Protein AF-A0A7V6D1Z6-F1 (afdb_monomer_lite)

Sequence (85 aa):
MAAEFSRRELIEAVFASAAIRSSGQAPSTTKSQLGIPGPFRGKVVAVEHPGSIIGGKYQQQAVREMMRRGMMELTGAPSWEEAWR

Structure (mmCIF, N/CA/C/O backbone):
data_AF-A0A7V6D1Z6-F1
#
_entry.id   AF-A0A7V6D1Z6-F1
#
loop_
_atom_site.group_PDB
_atom_site.id
_atom_site.type_symbol
_atom_site.label_atom_id
_atom_site.label_alt_id
_atom_site.label_comp_id
_atom_site.label_asym_id
_atom_site.label_entity_id
_atom_site.label_seq_id
_atom_site.pdbx_PDB_ins_code
_atom_site.Cartn_x
_atom_site.Cartn_y
_atom_site.Cartn_z
_atom_site.occupancy
_atom_site.B_iso_or_equiv
_atom_site.auth_seq_id
_atom_site.auth_comp_id
_atom_site.auth_asym_id
_atom_site.auth_atom_id
_atom_site.pdbx_PDB_model_num
ATOM 1 N N . MET A 1 1 ? -14.915 28.361 43.829 1.00 37.72 1 MET A N 1
ATOM 2 C CA . MET A 1 1 ? -15.056 26.893 43.761 1.00 37.72 1 MET A CA 1
ATOM 3 C C . MET A 1 1 ? -14.772 26.497 42.320 1.00 37.72 1 MET A C 1
ATOM 5 O O . MET A 1 1 ? -15.659 26.602 41.487 1.00 37.72 1 MET A O 1
ATOM 9 N N . ALA A 1 2 ? -13.502 26.254 41.988 1.00 48.12 2 ALA A N 1
ATOM 10 C CA . ALA A 1 2 ? -13.097 25.898 40.628 1.00 48.12 2 ALA A CA 1
ATOM 11 C C . ALA A 1 2 ? -13.315 24.393 40.445 1.00 48.12 2 ALA A C 1
ATOM 13 O O . ALA A 1 2 ? -12.916 23.619 41.311 1.00 48.12 2 ALA A O 1
ATOM 14 N N . ALA A 1 3 ? -14.001 23.995 39.377 1.00 62.12 3 ALA A N 1
ATOM 15 C CA . ALA A 1 3 ? -14.210 22.588 39.068 1.00 62.12 3 ALA A CA 1
ATOM 16 C C . ALA A 1 3 ? -12.872 21.956 38.652 1.00 62.12 3 ALA A C 1
ATOM 18 O O . ALA A 1 3 ? -12.241 22.407 37.695 1.00 62.12 3 ALA A O 1
ATOM 19 N N . GLU A 1 4 ? -12.430 20.938 39.388 1.00 64.00 4 GLU A N 1
ATOM 20 C CA . GLU A 1 4 ? -11.277 20.120 39.020 1.00 64.00 4 GLU A CA 1
ATOM 21 C C . GLU A 1 4 ? -11.740 19.050 38.031 1.00 64.00 4 GLU A C 1
ATOM 23 O O . GLU A 1 4 ? -12.366 18.065 38.411 1.00 64.00 4 GLU A O 1
ATOM 28 N N . PHE A 1 5 ? -11.472 19.268 36.745 1.00 72.75 5 PHE A N 1
ATOM 29 C CA . PHE A 1 5 ? -11.791 18.297 35.701 1.00 72.75 5 PHE A CA 1
ATOM 30 C C . PHE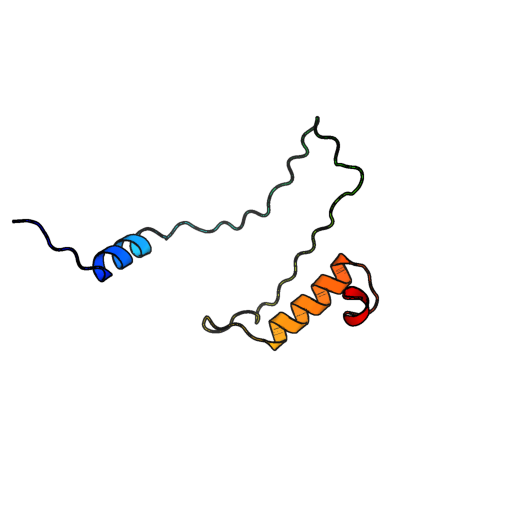 A 1 5 ? -10.693 17.241 35.611 1.00 72.75 5 PHE A C 1
ATOM 32 O O . PHE A 1 5 ? -9.509 17.558 35.453 1.00 72.75 5 PHE A O 1
ATOM 39 N N . SER A 1 6 ? -11.084 15.970 35.674 1.00 83.81 6 SER A N 1
ATOM 40 C CA . SER A 1 6 ? -10.144 14.868 35.517 1.00 83.81 6 SER A CA 1
ATOM 41 C C . SER A 1 6 ? -9.730 14.728 34.054 1.00 83.81 6 SER A C 1
ATOM 43 O O . SER A 1 6 ? -10.535 14.862 33.131 1.00 83.81 6 SER A O 1
ATOM 45 N N . ARG A 1 7 ? -8.462 14.368 33.819 1.00 76.56 7 ARG A N 1
ATOM 46 C CA . ARG A 1 7 ? -7.919 14.096 32.473 1.00 76.56 7 ARG A CA 1
ATOM 47 C C . ARG A 1 7 ? -8.782 13.097 31.689 1.00 76.56 7 ARG A C 1
ATOM 49 O O . ARG A 1 7 ? -8.847 13.168 30.466 1.00 76.56 7 ARG A O 1
ATOM 56 N N . ARG A 1 8 ? -9.440 12.176 32.396 1.00 76.44 8 ARG A N 1
ATOM 57 C CA . ARG A 1 8 ? -10.337 11.176 31.817 1.00 76.44 8 ARG A CA 1
ATOM 58 C C . ARG A 1 8 ? -11.618 11.793 31.248 1.00 76.44 8 ARG A C 1
ATOM 60 O O . ARG A 1 8 ? -12.000 11.445 30.138 1.00 76.44 8 ARG A O 1
ATOM 67 N N . GLU A 1 9 ? -12.219 12.743 31.953 1.00 79.44 9 GLU A N 1
ATOM 68 C CA . GLU A 1 9 ? -13.449 13.422 31.51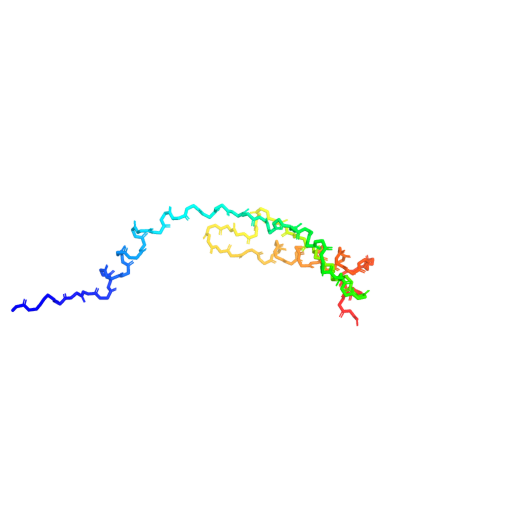9 1.00 79.44 9 GLU A CA 1
ATOM 69 C C . GLU A 1 9 ? -13.198 14.278 30.272 1.00 79.44 9 GLU A C 1
ATOM 71 O O . GLU A 1 9 ? -14.012 14.321 29.352 1.00 79.44 9 GLU A O 1
ATOM 76 N N . LEU A 1 10 ? -12.011 14.885 30.193 1.00 76.62 10 LEU A N 1
ATOM 77 C CA . LEU A 1 10 ? -11.551 15.619 29.013 1.00 76.62 10 LEU A CA 1
ATOM 78 C C . LEU A 1 10 ? -11.432 14.724 27.770 1.00 76.62 10 LEU A C 1
ATOM 80 O O . LEU A 1 10 ? -11.794 15.141 26.672 1.00 76.62 10 LEU A O 1
ATOM 84 N N . ILE A 1 11 ? -10.947 13.491 27.930 1.00 78.44 11 ILE A N 1
ATOM 85 C CA . ILE A 1 11 ? -10.826 12.530 26.824 1.00 78.44 11 ILE A CA 1
ATOM 86 C C . ILE A 1 11 ? -12.209 12.023 26.401 1.00 78.44 11 ILE A C 1
ATOM 88 O O . ILE A 1 11 ? -12.495 11.948 25.207 1.00 78.44 11 ILE A O 1
ATOM 92 N N . GLU A 1 12 ? -13.084 11.717 27.357 1.00 74.38 12 GLU A N 1
ATOM 93 C CA . GLU A 1 12 ? -14.441 11.240 27.071 1.00 74.38 12 GLU A CA 1
ATOM 94 C C . GLU A 1 12 ? -15.269 12.291 26.306 1.00 74.38 12 GLU A C 1
ATOM 96 O O . GLU A 1 12 ? -15.952 11.946 25.339 1.00 74.38 12 GLU A O 1
ATOM 101 N N . ALA A 1 13 ? -15.121 13.581 26.626 1.00 70.56 13 ALA A N 1
ATOM 102 C CA . ALA A 1 13 ? -15.774 14.669 25.892 1.00 70.56 13 ALA A CA 1
ATOM 103 C C . ALA A 1 13 ? -15.304 14.796 24.422 1.00 70.56 13 ALA A C 1
ATOM 105 O O . ALA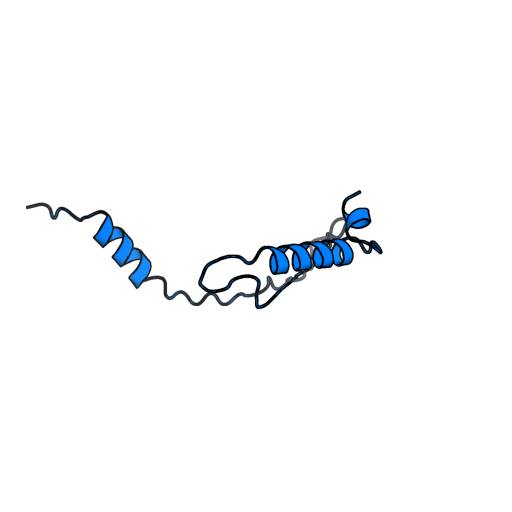 A 1 13 ? -16.102 15.096 23.528 1.00 70.56 13 ALA A O 1
ATOM 106 N N . VAL A 1 14 ? -14.022 14.529 24.144 1.00 69.00 14 VAL A N 1
ATOM 107 C CA . VAL A 1 14 ? -13.460 14.555 22.779 1.00 69.00 14 VAL A CA 1
ATOM 108 C C . VAL A 1 14 ? -13.950 13.367 21.947 1.00 69.00 14 VAL A C 1
ATOM 110 O O . VAL A 1 14 ? -14.234 13.518 20.761 1.00 69.00 14 VAL A O 1
ATOM 113 N N . PHE A 1 15 ? -14.119 12.190 22.554 1.00 64.12 15 PHE A N 1
ATOM 114 C CA . PHE A 1 15 ? -14.642 11.019 21.844 1.00 64.12 15 PHE A CA 1
ATOM 115 C C . PHE A 1 15 ? -16.158 11.082 21.612 1.00 64.12 15 PHE A C 1
ATOM 117 O O . PHE A 1 15 ? -16.624 10.629 20.567 1.00 64.12 15 PHE A O 1
ATOM 124 N N . ALA A 1 16 ? -16.926 11.700 22.517 1.00 61.50 16 ALA A N 1
ATOM 125 C CA . ALA A 1 16 ? -18.376 11.869 22.363 1.00 61.50 16 ALA A CA 1
ATOM 126 C C . ALA A 1 16 ? -18.775 12.786 21.185 1.00 61.50 16 ALA A C 1
ATOM 128 O O . ALA A 1 16 ? -19.909 12.725 20.712 1.00 61.50 16 ALA A O 1
ATOM 129 N N . SER A 1 17 ? -17.849 13.606 20.676 1.00 55.25 17 SER A N 1
ATOM 130 C CA . SER A 1 17 ? -18.064 14.512 19.537 1.00 55.25 17 SER A CA 1
ATOM 131 C C . SER A 1 17 ? -17.478 13.999 18.210 1.00 55.25 17 SER A C 1
ATOM 133 O O . SER A 1 17 ? -17.730 14.582 17.156 1.00 55.25 17 SER A O 1
ATOM 135 N N . ALA A 1 18 ? -16.761 12.870 18.219 1.00 55.31 18 ALA A N 1
ATOM 136 C CA . ALA A 1 18 ? -16.034 12.343 17.062 1.00 55.31 18 ALA A CA 1
ATOM 137 C C . ALA A 1 18 ? -16.854 11.378 16.181 1.00 55.31 18 ALA A C 1
ATOM 139 O O . ALA A 1 18 ? -16.293 10.508 15.519 1.00 55.31 18 ALA A O 1
ATOM 140 N N . ALA A 1 19 ? -18.176 11.550 16.095 1.00 56.41 19 ALA A N 1
ATOM 141 C CA . ALA A 1 19 ? -18.982 10.934 15.035 1.00 56.41 19 ALA A CA 1
ATOM 142 C C . ALA A 1 19 ? -18.922 11.764 13.735 1.00 56.41 19 ALA A C 1
ATOM 144 O O . ALA A 1 19 ? -19.925 11.948 13.043 1.00 56.41 19 ALA A O 1
ATOM 145 N N . ILE A 1 20 ? -17.741 12.286 13.388 1.00 59.97 20 ILE A N 1
ATOM 146 C CA . ILE A 1 20 ? -17.506 12.829 12.052 1.00 59.97 20 ILE A CA 1
ATOM 147 C C . ILE A 1 20 ? -17.342 11.616 11.146 1.00 59.97 20 ILE A C 1
ATOM 149 O O . ILE A 1 20 ? -16.335 10.914 11.199 1.00 59.97 20 ILE A O 1
ATOM 153 N N . ARG A 1 21 ? -18.374 11.346 10.343 1.00 55.44 21 ARG A N 1
ATOM 154 C CA . ARG A 1 21 ? -18.332 10.353 9.269 1.00 55.44 21 ARG A CA 1
ATOM 155 C C . ARG A 1 21 ? -17.073 10.617 8.448 1.00 55.44 21 ARG A C 1
ATOM 157 O O . ARG A 1 21 ? -17.004 11.621 7.743 1.00 55.44 21 ARG A O 1
ATOM 164 N N . SER A 1 22 ? -16.092 9.725 8.523 1.00 57.69 22 SER A N 1
ATOM 165 C CA . SER A 1 22 ? -15.008 9.684 7.554 1.00 57.69 22 SER A CA 1
ATOM 166 C C . SER A 1 22 ? -15.594 9.191 6.233 1.00 57.69 22 SER A C 1
ATOM 168 O O . SER A 1 22 ? -15.488 8.026 5.859 1.00 57.69 22 SER A O 1
ATOM 170 N N . SER A 1 23 ? -16.261 10.085 5.503 1.00 55.75 23 SER A N 1
ATOM 171 C CA . SER A 1 23 ? -16.415 9.909 4.068 1.00 55.75 23 SER A CA 1
ATOM 172 C C . SER A 1 23 ? -15.003 9.952 3.498 1.00 55.75 23 SER A C 1
ATOM 174 O O . SER A 1 23 ? -14.442 11.032 3.314 1.00 55.75 23 SER A O 1
ATOM 176 N N . GLY A 1 24 ? -14.398 8.777 3.312 1.00 54.66 24 GLY A N 1
ATOM 177 C CA . GLY A 1 24 ? -13.159 8.599 2.571 1.00 54.66 24 GLY A CA 1
ATOM 178 C C . GLY A 1 24 ? -13.388 9.050 1.137 1.00 54.66 24 GLY A C 1
ATOM 179 O O . GLY A 1 24 ? -13.674 8.249 0.255 1.00 54.66 24 GLY A O 1
ATOM 180 N N . GLN A 1 25 ? -13.341 10.358 0.920 1.00 51.84 25 GLN A N 1
ATOM 181 C CA . GLN A 1 25 ? -13.388 10.941 -0.398 1.00 51.84 25 GLN A CA 1
ATOM 182 C C . GLN A 1 25 ? -11.973 10.806 -0.944 1.00 51.84 25 GLN A C 1
ATOM 184 O O . GLN A 1 25 ? -11.064 11.527 -0.532 1.00 51.84 25 GLN A O 1
ATOM 189 N N . ALA A 1 26 ? -11.771 9.822 -1.824 1.00 59.47 26 ALA A N 1
ATOM 190 C CA . ALA A 1 26 ? -10.584 9.793 -2.666 1.00 59.47 26 ALA A CA 1
ATOM 191 C C . ALA A 1 26 ? -10.417 11.194 -3.282 1.00 59.47 26 ALA A C 1
ATOM 193 O O . ALA A 1 26 ? -11.419 11.760 -3.735 1.00 59.47 26 ALA A O 1
ATOM 194 N N . PRO A 1 27 ? -9.210 11.791 -3.263 1.00 52.81 27 PRO A N 1
ATOM 195 C CA . PRO A 1 27 ? -9.020 13.137 -3.775 1.00 52.81 27 PRO A CA 1
ATOM 196 C C . PRO A 1 27 ? -9.470 13.167 -5.235 1.00 52.81 27 PRO A C 1
ATOM 198 O O . PRO A 1 27 ? -8.856 12.547 -6.103 1.00 52.81 27 PRO A O 1
ATOM 201 N N . SER A 1 28 ? -10.572 13.867 -5.509 1.00 54.84 28 SER A N 1
ATOM 202 C CA . SER A 1 28 ? -10.993 14.136 -6.874 1.00 54.84 28 SER A CA 1
ATOM 203 C C . SER A 1 28 ? -9.921 15.020 -7.489 1.00 54.84 28 SER A C 1
ATOM 205 O O . SER A 1 28 ? -9.748 16.171 -7.084 1.00 54.84 28 SER A O 1
ATOM 207 N N . THR A 1 29 ? -9.166 14.474 -8.438 1.00 57.66 29 THR A N 1
ATOM 208 C CA . THR A 1 29 ? -8.188 15.221 -9.224 1.00 57.66 29 THR A CA 1
ATOM 209 C C . THR A 1 29 ? -8.940 16.236 -10.081 1.00 57.66 29 THR A C 1
ATOM 211 O O . THR A 1 29 ? -9.263 15.971 -11.241 1.00 57.66 29 THR A O 1
ATOM 214 N N . THR A 1 30 ? -9.270 17.395 -9.517 1.00 54.66 30 THR A N 1
ATOM 215 C CA . THR A 1 30 ? -9.753 18.526 -10.301 1.00 54.66 30 THR A CA 1
ATOM 216 C C . THR A 1 30 ? -8.603 18.916 -11.218 1.00 54.66 30 THR A C 1
ATOM 218 O O . THR A 1 30 ? -7.590 19.448 -10.764 1.00 54.66 30 THR A O 1
ATOM 221 N N . LYS A 1 31 ? -8.713 18.573 -12.508 1.00 60.06 31 LYS A N 1
ATOM 222 C CA . LYS A 1 31 ? -7.774 19.013 -13.542 1.00 60.06 31 LYS A CA 1
ATOM 223 C C . LYS A 1 31 ? -7.785 20.539 -13.543 1.00 60.06 31 LYS A C 1
ATOM 225 O O . LYS A 1 31 ? -8.688 21.151 -14.102 1.00 60.06 31 LYS A O 1
ATOM 230 N N . SER A 1 32 ? -6.796 21.150 -12.898 1.00 56.94 32 SER A N 1
ATOM 231 C CA . SER A 1 32 ? -6.537 22.574 -13.064 1.00 56.94 32 SER A CA 1
ATOM 232 C C . SER A 1 32 ? -6.167 22.804 -14.525 1.00 56.94 32 SER A C 1
ATOM 234 O O . SER A 1 32 ? -5.171 22.272 -15.014 1.00 56.94 32 SER A O 1
ATOM 236 N N . GLN A 1 33 ? -6.985 23.586 -15.222 1.00 59.66 33 GLN A N 1
ATOM 237 C CA . GLN A 1 33 ? -6.809 23.922 -16.634 1.00 59.66 33 GLN A CA 1
ATOM 238 C C . GLN A 1 33 ? -5.557 24.785 -16.900 1.00 59.66 33 GLN A C 1
ATOM 240 O O . GLN A 1 33 ? -5.205 25.007 -18.054 1.00 59.66 33 GLN A O 1
ATOM 245 N N . LEU A 1 34 ? -4.861 25.240 -15.849 1.00 61.62 34 LEU A N 1
ATOM 246 C CA . LEU A 1 34 ? -3.670 26.098 -15.925 1.00 61.62 34 LEU A CA 1
ATOM 247 C C . LEU A 1 34 ? -2.462 25.553 -15.140 1.00 61.62 34 LEU A C 1
ATOM 249 O O . LEU A 1 34 ? -1.491 26.272 -14.929 1.00 61.62 34 LEU A O 1
ATOM 253 N N . GLY A 1 35 ? -2.490 24.294 -14.697 1.00 60.94 35 GLY A N 1
ATOM 254 C CA . GLY A 1 35 ? -1.320 23.637 -14.113 1.00 60.94 35 GLY A CA 1
ATOM 255 C C . GLY A 1 35 ? -0.705 22.678 -15.120 1.00 60.94 35 GLY A C 1
ATOM 256 O O . GLY A 1 35 ? -1.304 21.641 -15.393 1.00 60.94 35 GLY A O 1
ATOM 257 N N . ILE A 1 36 ? 0.473 22.990 -15.671 1.00 62.50 36 ILE A N 1
ATOM 258 C CA . ILE A 1 36 ? 1.224 22.016 -16.476 1.00 62.50 36 ILE A CA 1
ATOM 259 C C . ILE A 1 36 ? 1.628 20.883 -15.520 1.00 62.50 36 ILE A C 1
ATOM 261 O O . ILE A 1 36 ? 2.388 21.143 -14.584 1.00 62.50 36 ILE A O 1
ATOM 265 N N . PRO A 1 37 ? 1.129 19.640 -15.684 1.00 68.69 37 PRO A N 1
ATOM 266 C CA . PRO A 1 37 ? 1.672 18.528 -14.924 1.00 68.69 37 PRO A CA 1
ATOM 267 C C . PRO A 1 37 ? 3.157 18.437 -15.272 1.00 68.69 37 PRO A C 1
ATOM 269 O O . PRO A 1 37 ? 3.505 18.380 -16.452 1.00 68.69 37 PRO A O 1
ATOM 272 N N . GLY A 1 38 ? 4.019 18.490 -14.253 1.00 67.62 38 GLY A N 1
ATOM 273 C CA . GLY A 1 38 ? 5.466 18.420 -14.441 1.00 67.62 38 GLY A CA 1
ATOM 274 C C . GLY A 1 38 ? 5.873 17.208 -15.295 1.00 67.62 38 GLY A C 1
ATOM 275 O O . GLY A 1 38 ? 5.114 16.239 -15.391 1.00 67.62 38 GLY A O 1
ATOM 276 N N . PRO A 1 39 ? 7.064 17.239 -15.918 1.00 68.81 39 PRO A N 1
ATOM 277 C CA . PRO A 1 39 ? 7.501 16.238 -16.900 1.00 68.81 39 PRO A CA 1
ATOM 278 C C . PRO A 1 39 ? 7.441 14.794 -16.380 1.00 68.81 39 PRO A C 1
ATOM 280 O O . PRO A 1 39 ? 7.245 13.863 -17.157 1.00 68.81 39 PRO A O 1
ATOM 283 N N . PHE A 1 40 ? 7.538 14.608 -15.063 1.00 67.44 40 PHE A N 1
ATOM 284 C CA . PHE A 1 40 ? 7.386 13.321 -14.399 1.00 67.44 40 PHE A CA 1
ATOM 285 C C . PHE A 1 40 ? 6.031 13.255 -13.699 1.00 67.44 40 PHE A C 1
ATOM 287 O O . PHE A 1 40 ? 5.851 13.761 -12.590 1.00 67.44 40 PHE A O 1
ATOM 294 N N . ARG A 1 41 ? 5.056 12.616 -14.351 1.00 77.56 41 ARG A N 1
ATOM 295 C CA . ARG A 1 41 ? 3.771 12.309 -13.717 1.00 77.56 41 ARG A CA 1
ATOM 296 C C . ARG A 1 41 ? 4.001 11.221 -12.673 1.00 77.56 41 ARG A C 1
ATOM 298 O O . ARG A 1 41 ? 4.250 10.074 -13.032 1.00 77.56 41 ARG A O 1
ATOM 305 N N . GLY A 1 42 ? 3.923 11.579 -11.393 1.00 83.38 42 GLY A N 1
ATOM 306 C CA . GLY A 1 42 ? 3.930 10.592 -10.317 1.00 83.38 42 GLY A CA 1
ATOM 307 C C . GLY A 1 42 ? 2.815 9.562 -10.524 1.00 83.38 42 GLY A C 1
ATOM 308 O O . GLY A 1 42 ? 1.692 9.924 -10.884 1.00 83.38 42 GLY A O 1
ATOM 309 N N . LYS A 1 43 ? 3.131 8.282 -10.316 1.00 88.81 43 LYS A N 1
ATOM 310 C CA . LYS A 1 43 ? 2.153 7.192 -10.302 1.00 88.81 43 LYS A CA 1
ATOM 311 C C . LYS A 1 43 ? 1.764 6.901 -8.858 1.00 88.81 43 LYS A C 1
ATOM 313 O O . LYS A 1 43 ? 2.624 6.853 -7.984 1.00 88.81 43 LYS A O 1
ATOM 318 N N . VAL A 1 44 ? 0.474 6.698 -8.623 1.00 93.56 44 VAL A N 1
ATOM 319 C CA . VAL A 1 44 ? -0.067 6.293 -7.323 1.00 93.56 44 VAL A CA 1
ATOM 320 C C . VAL A 1 44 ? -0.844 5.003 -7.529 1.00 93.56 44 VAL A C 1
ATOM 322 O O . VAL A 1 44 ? -1.594 4.889 -8.497 1.00 93.56 44 VAL A O 1
ATOM 325 N N . VAL A 1 45 ? -0.654 4.044 -6.628 1.00 95.75 45 VAL A N 1
ATOM 326 C CA . VAL A 1 45 ? -1.398 2.781 -6.603 1.00 95.75 45 VAL A CA 1
ATOM 327 C C . VAL A 1 45 ? -2.040 2.613 -5.234 1.00 95.75 45 VAL A C 1
ATOM 329 O O . VAL A 1 45 ? -1.471 3.025 -4.222 1.00 95.75 45 VAL A O 1
ATOM 332 N N . ALA A 1 46 ? -3.235 2.031 -5.206 1.00 96.12 46 ALA A N 1
ATOM 333 C CA . ALA A 1 46 ? -3.962 1.746 -3.978 1.00 96.12 46 ALA A CA 1
ATOM 334 C C . ALA A 1 46 ? -4.063 0.232 -3.799 1.00 96.12 46 ALA A C 1
ATOM 336 O O . ALA A 1 46 ? -4.447 -0.490 -4.717 1.00 96.12 46 ALA A O 1
ATOM 337 N N . VAL A 1 47 ? -3.737 -0.249 -2.602 1.00 97.06 47 VAL A N 1
ATOM 338 C CA . VAL A 1 47 ? -3.886 -1.657 -2.238 1.00 97.06 47 VAL A CA 1
ATOM 339 C C . VAL A 1 47 ? -4.715 -1.788 -0.977 1.00 97.06 47 VAL A C 1
ATOM 341 O O . VAL A 1 47 ? -4.596 -0.998 -0.046 1.00 97.06 47 VAL A O 1
ATOM 344 N N . GLU A 1 48 ? -5.551 -2.815 -0.967 1.00 96.06 48 GLU A N 1
ATOM 345 C CA . GLU A 1 48 ? -6.425 -3.157 0.141 1.00 96.06 48 GLU A CA 1
ATOM 346 C C . GLU A 1 48 ? -6.409 -4.672 0.349 1.00 96.06 48 GLU A C 1
ATOM 348 O O . GLU A 1 48 ? -6.319 -5.448 -0.613 1.00 96.06 48 GLU A O 1
ATOM 353 N N . HIS A 1 49 ? -6.499 -5.068 1.618 1.00 97.25 49 HIS A N 1
ATOM 354 C CA . HIS A 1 49 ? -6.734 -6.434 2.048 1.00 97.25 49 HIS A CA 1
ATOM 355 C C . HIS A 1 49 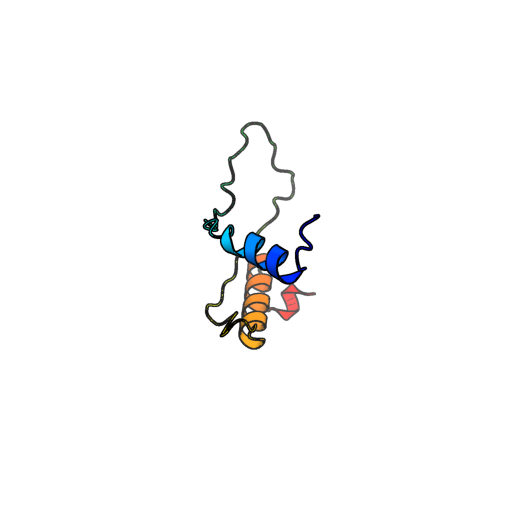? -7.733 -6.413 3.220 1.00 97.25 49 HIS A C 1
ATOM 357 O O . HIS A 1 49 ? -7.436 -5.794 4.249 1.00 97.25 49 HIS A O 1
ATOM 363 N N . PRO A 1 50 ? -8.885 -7.107 3.129 1.00 95.25 50 PRO A N 1
ATOM 364 C CA . PRO A 1 50 ? -9.948 -7.031 4.140 1.00 95.25 50 PRO A CA 1
ATOM 365 C C . PRO A 1 50 ? -9.503 -7.566 5.508 1.00 95.25 50 PRO A C 1
ATOM 367 O O . PRO A 1 50 ? -9.897 -7.056 6.548 1.00 95.25 50 PRO A O 1
ATOM 370 N N . GLY A 1 51 ? -8.607 -8.556 5.519 1.00 95.88 51 GLY A N 1
ATOM 371 C CA . GLY A 1 51 ? -7.973 -9.074 6.735 1.00 95.88 51 GLY A CA 1
ATOM 372 C C . GLY A 1 51 ? -6.758 -8.279 7.225 1.0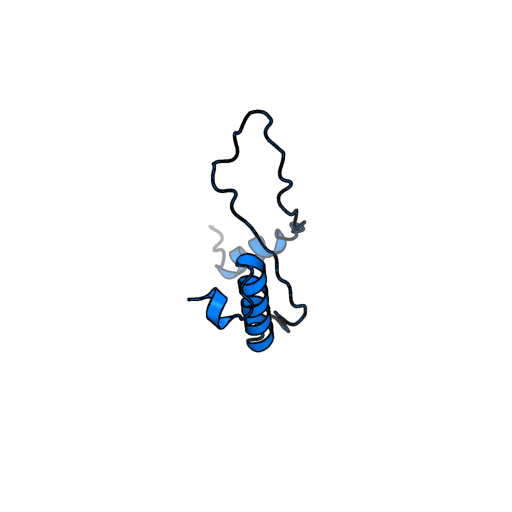0 95.88 51 GLY A C 1
ATOM 373 O O . GLY A 1 51 ? -6.009 -8.805 8.037 1.00 95.88 51 GLY A O 1
ATOM 374 N N . SER A 1 52 ? -6.494 -7.071 6.713 1.00 96.00 52 SER A N 1
ATOM 375 C CA . SER A 1 52 ? -5.331 -6.272 7.139 1.00 96.00 52 SER A CA 1
ATOM 376 C C . SER A 1 52 ? -5.416 -5.863 8.610 1.00 96.00 52 SER A C 1
ATOM 378 O O . SER A 1 52 ? -4.389 -5.848 9.288 1.00 96.00 52 SER A O 1
ATOM 380 N N . ILE A 1 53 ? -6.630 -5.627 9.119 1.00 97.38 53 ILE A N 1
ATOM 381 C CA . ILE A 1 53 ? -6.932 -5.376 10.529 1.00 97.38 53 ILE A CA 1
ATOM 382 C C . ILE A 1 53 ? -8.037 -6.335 10.984 1.00 97.38 53 ILE A C 1
ATOM 384 O O . ILE A 1 53 ? -9.120 -6.361 10.407 1.00 97.38 53 ILE A O 1
ATOM 388 N N . ILE A 1 54 ? -7.790 -7.084 12.059 1.00 96.69 54 ILE A N 1
ATOM 389 C CA . ILE A 1 54 ? -8.791 -7.943 12.710 1.00 96.69 54 ILE A CA 1
ATOM 390 C C . ILE A 1 54 ? -8.768 -7.635 14.206 1.00 96.69 54 ILE A C 1
ATOM 392 O O . ILE A 1 54 ? -7.712 -7.690 14.836 1.00 96.69 54 ILE A O 1
ATOM 396 N N . GLY A 1 55 ? -9.920 -7.268 14.776 1.00 95.88 55 GLY A N 1
ATOM 397 C CA . GLY A 1 55 ? -10.036 -6.947 16.205 1.00 95.88 55 GLY A CA 1
ATOM 398 C C . GLY A 1 55 ? -9.117 -5.805 16.661 1.00 95.88 55 GLY A C 1
ATOM 399 O O . GLY A 1 55 ? -8.537 -5.878 17.741 1.00 95.88 55 GLY A O 1
ATOM 400 N N . GLY A 1 56 ? -8.910 -4.792 15.811 1.00 96.12 56 GLY A N 1
ATOM 401 C CA . GLY A 1 56 ? -8.018 -3.660 16.094 1.00 96.12 56 GLY A CA 1
ATOM 402 C C . GLY A 1 56 ? -6.521 -3.985 16.028 1.00 96.12 56 GLY A C 1
ATOM 403 O O . GLY A 1 56 ? -5.699 -3.129 16.342 1.00 96.12 56 GLY A O 1
ATOM 404 N N . LYS A 1 57 ? -6.145 -5.202 15.614 1.00 97.19 57 LYS A N 1
ATOM 405 C CA . LYS A 1 57 ? -4.749 -5.621 15.449 1.00 97.19 57 LYS A CA 1
ATOM 406 C C . LYS A 1 57 ? -4.426 -5.836 13.979 1.00 97.19 57 LYS A C 1
ATOM 408 O O . LYS A 1 57 ? -5.197 -6.473 13.257 1.00 97.19 57 LYS A O 1
ATOM 413 N N . TYR A 1 58 ? -3.271 -5.333 13.552 1.00 96.69 58 TYR A N 1
ATOM 414 C CA . TYR A 1 58 ? -2.794 -5.552 12.193 1.00 96.69 58 TYR A CA 1
ATOM 415 C C . TYR A 1 58 ? -2.361 -7.005 11.989 1.00 96.69 58 TYR A C 1
ATOM 417 O O . TYR A 1 58 ? -1.806 -7.636 12.889 1.00 96.69 58 TYR A O 1
ATOM 425 N N . GLN A 1 59 ? -2.600 -7.527 10.790 1.00 98.25 59 GLN A N 1
ATOM 426 C CA . GLN A 1 59 ? -2.223 -8.884 10.414 1.00 98.25 59 GLN A CA 1
ATOM 427 C C . GLN A 1 59 ? -1.005 -8.846 9.501 1.00 98.25 59 GLN A C 1
ATOM 429 O O . GLN A 1 59 ? -1.064 -8.370 8.367 1.00 98.25 59 GLN A O 1
ATOM 434 N N . GLN A 1 60 ? 0.118 -9.363 10.001 1.00 98.12 60 GLN A N 1
ATOM 435 C CA . GLN A 1 60 ? 1.410 -9.250 9.323 1.00 98.12 60 GLN A CA 1
ATOM 436 C C . GLN A 1 60 ? 1.390 -9.837 7.903 1.00 98.12 60 GLN A C 1
ATOM 438 O O . GLN A 1 60 ? 1.947 -9.229 6.992 1.00 98.12 60 GLN A O 1
ATOM 443 N N . GLN A 1 61 ? 0.758 -10.998 7.708 1.00 98.00 61 GLN A N 1
ATOM 444 C CA . GLN A 1 61 ? 0.714 -11.658 6.398 1.00 98.00 61 GLN A CA 1
ATOM 445 C C . GLN A 1 61 ? -0.076 -10.837 5.374 1.00 98.00 61 GLN A C 1
ATOM 447 O O . GLN A 1 61 ? 0.431 -10.581 4.286 1.00 98.00 61 GLN A O 1
ATOM 452 N N . ALA A 1 62 ? -1.251 -10.330 5.758 1.00 97.69 62 ALA A N 1
ATOM 453 C CA . ALA A 1 62 ? -2.062 -9.460 4.910 1.00 97.69 62 ALA A CA 1
ATOM 454 C C . ALA A 1 62 ? -1.297 -8.189 4.507 1.00 97.69 62 ALA A C 1
ATOM 456 O O . ALA A 1 62 ? -1.273 -7.814 3.338 1.00 97.69 62 ALA A O 1
ATOM 457 N N . VAL A 1 63 ? -0.607 -7.550 5.458 1.00 97.44 63 VAL A N 1
ATOM 458 C CA . VAL A 1 63 ? 0.229 -6.373 5.170 1.00 97.44 63 VAL A CA 1
ATOM 459 C C . VAL A 1 63 ? 1.380 -6.724 4.229 1.00 97.44 63 VAL A C 1
ATOM 461 O O . VAL A 1 63 ? 1.653 -5.981 3.290 1.00 97.44 63 VAL A O 1
ATOM 464 N N . ARG A 1 64 ? 2.034 -7.870 4.431 1.00 97.44 64 ARG A N 1
ATOM 465 C CA . ARG A 1 64 ? 3.124 -8.331 3.564 1.00 97.44 64 ARG A CA 1
ATOM 466 C C . ARG A 1 64 ? 2.650 -8.550 2.129 1.00 97.44 64 ARG A C 1
ATOM 468 O O . ARG A 1 64 ? 3.342 -8.147 1.200 1.00 97.44 64 ARG A O 1
ATOM 475 N N . GLU A 1 65 ? 1.483 -9.153 1.946 1.00 97.62 65 GLU A N 1
ATOM 476 C CA . GLU A 1 65 ? 0.892 -9.364 0.626 1.00 97.62 65 GLU A CA 1
ATOM 477 C C . GLU A 1 65 ? 0.519 -8.043 -0.055 1.00 97.62 65 GLU A C 1
ATOM 479 O O . GLU A 1 65 ? 0.883 -7.829 -1.214 1.00 97.62 65 GLU A O 1
ATOM 484 N N . MET A 1 66 ? -0.102 -7.113 0.683 1.00 97.88 66 MET A N 1
ATOM 485 C CA . MET A 1 66 ? -0.390 -5.766 0.178 1.00 97.88 66 MET A CA 1
ATOM 486 C C . MET A 1 66 ? 0.880 -5.045 -0.279 1.00 97.88 66 MET A C 1
ATOM 488 O O . MET A 1 66 ? 0.895 -4.485 -1.372 1.00 97.88 66 MET A O 1
ATOM 492 N N . MET A 1 67 ? 1.951 -5.088 0.519 1.00 97.00 67 MET A N 1
ATOM 493 C CA . MET A 1 67 ? 3.224 -4.446 0.176 1.00 97.00 67 MET A CA 1
ATOM 494 C C . MET A 1 67 ? 3.837 -5.043 -1.092 1.00 97.00 67 MET A C 1
ATOM 496 O O . MET A 1 67 ? 4.273 -4.301 -1.968 1.00 97.00 67 MET A O 1
ATOM 500 N N . ARG A 1 68 ? 3.833 -6.376 -1.229 1.00 97.31 68 ARG A N 1
ATOM 501 C CA . ARG A 1 68 ? 4.338 -7.050 -2.435 1.00 97.31 68 ARG A CA 1
ATOM 502 C C . ARG A 1 68 ? 3.552 -6.638 -3.676 1.00 97.31 68 ARG A C 1
ATOM 504 O O . ARG A 1 68 ? 4.156 -6.230 -4.664 1.00 97.31 68 ARG A O 1
ATOM 511 N N . ARG A 1 69 ? 2.217 -6.698 -3.613 1.00 97.38 69 ARG A N 1
ATOM 512 C CA . ARG A 1 69 ? 1.346 -6.311 -4.732 1.00 97.38 69 ARG A CA 1
ATOM 513 C C . ARG A 1 69 ? 1.523 -4.840 -5.095 1.00 97.38 69 ARG A C 1
ATOM 515 O O . ARG A 1 69 ? 1.723 -4.530 -6.262 1.00 97.38 69 ARG A O 1
ATOM 522 N N . GLY A 1 70 ? 1.500 -3.957 -4.097 1.00 97.44 70 GLY A N 1
ATOM 523 C CA . GLY A 1 70 ? 1.611 -2.515 -4.299 1.00 97.44 70 GLY A CA 1
ATOM 524 C C . GLY A 1 70 ? 2.924 -2.125 -4.967 1.00 97.44 70 GLY A C 1
ATOM 525 O O . GLY A 1 70 ? 2.920 -1.328 -5.897 1.00 97.44 70 GLY A O 1
ATOM 526 N N . MET A 1 71 ? 4.037 -2.737 -4.566 1.00 97.50 71 MET A N 1
ATOM 527 C CA . MET A 1 71 ? 5.339 -2.456 -5.173 1.00 97.50 71 MET A CA 1
ATOM 528 C C . MET A 1 71 ? 5.438 -2.931 -6.618 1.00 97.50 71 MET A C 1
ATOM 530 O O . MET A 1 71 ? 5.905 -2.178 -7.473 1.00 97.50 71 MET A O 1
ATOM 534 N N . MET A 1 72 ? 4.961 -4.142 -6.911 1.00 97.50 72 MET A N 1
ATOM 535 C CA . MET A 1 72 ? 4.929 -4.648 -8.285 1.00 97.50 72 MET A CA 1
ATOM 536 C C . MET A 1 72 ? 4.006 -3.799 -9.168 1.00 97.50 72 MET A C 1
ATOM 538 O O . MET A 1 72 ? 4.373 -3.446 -10.281 1.00 97.50 72 MET A O 1
ATOM 542 N N . GLU A 1 73 ? 2.840 -3.387 -8.669 1.00 96.81 73 GLU A N 1
ATOM 543 C CA . GLU A 1 73 ? 1.904 -2.548 -9.424 1.00 96.81 73 GLU A CA 1
ATOM 544 C C . GLU A 1 73 ? 2.441 -1.125 -9.642 1.00 96.81 73 GLU A C 1
ATOM 546 O O . GLU A 1 73 ? 2.279 -0.551 -10.724 1.00 96.81 73 GLU A O 1
ATOM 551 N N . LEU A 1 74 ? 3.113 -0.548 -8.642 1.00 95.81 74 LEU A N 1
ATOM 552 C CA . LEU A 1 74 ? 3.711 0.783 -8.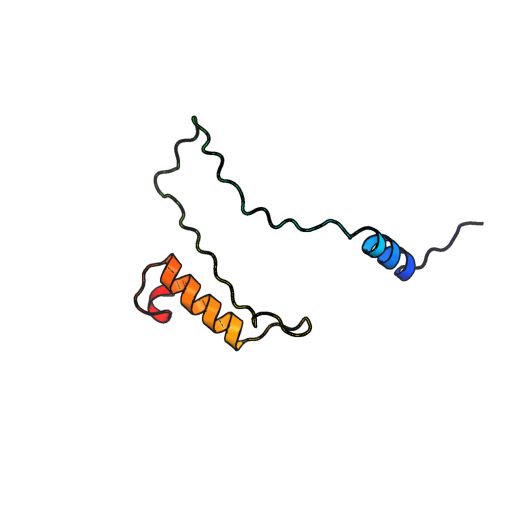730 1.00 95.81 74 LEU A CA 1
ATOM 553 C C . LEU A 1 74 ? 4.840 0.821 -9.764 1.00 95.81 74 LEU A C 1
ATOM 555 O O . LEU A 1 74 ? 4.869 1.724 -10.598 1.00 95.81 74 LEU A O 1
ATOM 559 N N . THR A 1 75 ? 5.732 -0.167 -9.728 1.00 95.31 75 THR A N 1
ATOM 560 C CA . THR A 1 75 ? 6.965 -0.197 -10.533 1.00 95.31 75 THR A CA 1
ATOM 561 C C . THR A 1 75 ? 6.804 -0.902 -11.880 1.00 95.31 75 THR A C 1
ATOM 563 O O . THR A 1 75 ? 7.510 -0.574 -12.828 1.00 95.31 75 THR A O 1
ATOM 566 N N . GLY A 1 76 ? 5.868 -1.848 -11.987 1.00 95.25 76 GLY A N 1
ATOM 567 C CA . GLY A 1 76 ? 5.740 -2.756 -13.128 1.00 95.25 76 GLY A CA 1
ATOM 568 C C . GLY A 1 76 ? 6.732 -3.927 -13.117 1.00 95.25 76 GLY A C 1
ATOM 569 O O . GLY A 1 76 ? 6.822 -4.634 -14.119 1.00 95.25 76 GLY A O 1
ATOM 570 N N . ALA A 1 77 ? 7.482 -4.134 -12.029 1.00 97.25 77 ALA A N 1
ATOM 571 C CA . ALA A 1 77 ? 8.446 -5.226 -11.923 1.00 97.25 77 ALA A CA 1
ATOM 572 C C . ALA A 1 77 ? 7.756 -6.610 -11.870 1.00 97.25 77 ALA A C 1
ATOM 574 O O . ALA A 1 77 ? 6.673 -6.736 -11.289 1.00 97.25 77 ALA A O 1
ATOM 575 N N . PRO A 1 78 ? 8.378 -7.666 -12.429 1.00 95.75 78 PRO A N 1
ATOM 576 C CA . PRO A 1 78 ? 7.806 -9.014 -12.478 1.00 95.75 78 PRO A CA 1
ATOM 577 C C . PRO A 1 78 ? 7.885 -9.763 -11.138 1.00 95.75 78 PRO A C 1
ATOM 579 O O . PRO A 1 78 ? 7.235 -10.795 -10.977 1.00 95.75 78 PRO A O 1
ATOM 582 N N . SER A 1 79 ? 8.668 -9.266 -10.176 1.00 97.25 79 SER A N 1
ATOM 583 C CA . SER A 1 79 ? 8.748 -9.798 -8.814 1.00 97.25 79 SER A CA 1
ATOM 584 C C . SER A 1 79 ? 8.820 -8.672 -7.784 1.00 97.25 79 SER A C 1
ATOM 586 O O . SER A 1 79 ? 9.205 -7.540 -8.091 1.00 97.25 79 SER A O 1
ATOM 588 N N . TRP A 1 80 ? 8.439 -8.970 -6.539 1.00 95.88 80 TRP A N 1
ATOM 589 C CA . TRP A 1 80 ? 8.459 -7.965 -5.480 1.00 95.88 80 TRP A CA 1
ATOM 590 C C . TRP A 1 80 ? 9.892 -7.627 -5.065 1.00 95.88 80 TRP A C 1
ATOM 592 O O . TRP A 1 80 ? 10.144 -6.485 -4.714 1.00 95.88 80 TRP A O 1
ATOM 602 N N . GLU A 1 81 ? 10.832 -8.572 -5.135 1.00 96.50 81 GLU A N 1
ATOM 603 C CA . GLU A 1 81 ? 12.254 -8.342 -4.873 1.00 96.50 81 GLU A CA 1
ATOM 604 C C . GLU A 1 81 ? 12.864 -7.369 -5.889 1.00 96.50 81 GLU A C 1
ATOM 606 O O . GLU A 1 81 ? 13.596 -6.460 -5.501 1.00 96.50 81 GLU A O 1
ATOM 611 N N . GLU A 1 82 ? 12.539 -7.525 -7.178 1.00 96.88 82 GLU A N 1
ATOM 612 C CA . GLU A 1 82 ? 12.985 -6.602 -8.230 1.00 96.88 82 GLU A CA 1
ATOM 613 C C . GLU A 1 82 ? 12.365 -5.213 -8.091 1.00 96.88 82 GLU A C 1
ATOM 615 O O . GLU A 1 82 ? 13.026 -4.229 -8.396 1.00 96.88 82 GLU A O 1
ATOM 620 N N . ALA A 1 83 ? 11.141 -5.109 -7.567 1.00 96.06 83 ALA A N 1
ATOM 621 C CA . ALA A 1 83 ? 10.507 -3.820 -7.298 1.00 96.06 83 ALA A CA 1
ATOM 622 C C . ALA A 1 83 ? 11.225 -2.985 -6.212 1.00 96.06 83 ALA A C 1
ATOM 624 O O . ALA A 1 83 ? 10.957 -1.790 -6.098 1.00 96.06 83 ALA A O 1
ATOM 625 N N . TRP A 1 84 ? 12.092 -3.604 -5.399 1.00 93.75 84 TRP A N 1
ATOM 626 C CA . TRP A 1 84 ? 12.863 -2.951 -4.328 1.00 93.75 84 TRP A CA 1
ATOM 627 C C . TRP A 1 84 ? 14.350 -2.762 -4.645 1.00 93.75 84 TRP A C 1
ATOM 629 O O . TRP A 1 84 ? 15.065 -2.192 -3.817 1.00 93.75 84 TRP A O 1
ATOM 639 N N . ARG A 1 85 ? 14.827 -3.282 -5.777 1.00 88.62 85 ARG A N 1
ATOM 640 C CA . ARG A 1 85 ? 16.224 -3.160 -6.200 1.00 88.62 85 ARG A CA 1
ATOM 641 C C . ARG A 1 85 ? 16.449 -1.847 -6.942 1.00 88.62 85 ARG A C 1
ATOM 643 O O . ARG A 1 85 ? 17.532 -1.265 -6.721 1.00 88.62 85 ARG A O 1
#

Secondary structure (DSSP, 8-state):
------HHHHHHHHHHT---------------TT----SS---------GGGEETTEE-HHHHHHHHHHHHHHHH--SSTTGGG-

pLDDT: mean 80.14, std 17.83, range [37.72, 98.25]

Radius of gyration: 21.56 Å; chains: 1; bounding box: 35×39×61 Å

Foldseek 3Di:
DDDDDDPVNVVVVVVVPPPPPPPVDDPDPPPPPPDDCPPDDQDDDDFDDPQCDDPNDGDPVSVVVRQFVRLCVRQVDPGSVVSVD